Protein AF-A0A2V8MID7-F1 (afdb_monomer_lite)

Radius of gyration: 20.78 Å; chains: 1; bounding box: 42×40×58 Å

Foldseek 3Di:
DAQFDWDADPVRDIDTDGDPDDDDPQAAQCQAPVVVVQAPDDDPPDDDPDDNRNNCPVVVCCCPVVVDDDDDDDPGPDAAFDKDWDQDPVRDIDIFTPQPCLQVDPQKFKDFPVRDGQDNSNDGRRVVVVSVVVVVVVVTDDMDIDGDPVSCQVRNHTVRHHDPDD

Secondary structure (DSSP, 8-state):
---EEEEE-TTS-EEEEE-S--------STTSTTGGGTS----TT----S-TT-SSHHHHHHHHHS-PPPP---S-------EEEEE-TTSPEEEEETTSSSTTSTTEEEEETTS-B-S-TTS-HHHHHHHHHHHHHTT---EEEEE-HHHHHHH-BTTBPPPPP-

Structure (mmCIF, N/CA/C/O backbone):
data_AF-A0A2V8MID7-F1
#
_entry.id   AF-A0A2V8MID7-F1
#
loop_
_atom_site.group_PDB
_atom_site.id
_atom_site.type_symbol
_atom_site.label_atom_id
_atom_site.label_alt_id
_atom_site.label_comp_id
_atom_site.label_asym_id
_atom_site.label_entity_id
_atom_site.label_seq_id
_atom_site.pdbx_PDB_ins_code
_atom_site.Cartn_x
_atom_site.Cartn_y
_atom_site.Cartn_z
_atom_site.occupancy
_atom_site.B_iso_or_equiv
_atom_site.auth_seq_id
_atom_site.auth_comp_id
_atom_site.auth_asym_id
_atom_site.auth_atom_id
_atom_site.pdbx_PDB_model_num
ATOM 1 N N . ARG A 1 1 ? -14.202 -10.092 31.821 1.00 83.25 1 ARG A N 1
ATOM 2 C CA . ARG A 1 1 ? -15.480 -9.549 31.291 1.00 83.25 1 ARG A CA 1
ATOM 3 C C . ARG A 1 1 ? -15.244 -8.099 30.892 1.00 83.25 1 ARG A C 1
ATOM 5 O O . ARG A 1 1 ? -14.726 -7.361 31.717 1.00 83.25 1 ARG A O 1
ATOM 12 N N . VAL A 1 2 ? -15.566 -7.709 29.657 1.00 88.25 2 VAL A N 1
ATOM 13 C CA . VAL A 1 2 ? -15.476 -6.305 29.217 1.00 88.25 2 VAL A CA 1
ATOM 14 C C . VAL A 1 2 ? -16.657 -5.527 29.804 1.00 88.25 2 VAL A C 1
ATOM 16 O O . VAL A 1 2 ? -17.783 -6.021 29.781 1.00 88.25 2 VAL A O 1
ATOM 19 N N . ALA A 1 3 ? -16.389 -4.347 30.365 1.00 92.81 3 ALA A N 1
ATOM 20 C CA . ALA A 1 3 ? -17.409 -3.461 30.940 1.00 92.81 3 ALA A CA 1
ATOM 21 C C . ALA A 1 3 ? -17.552 -2.129 30.181 1.00 92.81 3 ALA A C 1
ATOM 23 O O . ALA A 1 3 ? -18.471 -1.353 30.452 1.00 92.81 3 ALA A O 1
ATOM 24 N N . GLY A 1 4 ? -16.652 -1.854 29.236 1.00 94.56 4 GLY A N 1
ATOM 25 C CA . GLY A 1 4 ? -16.600 -0.598 28.507 1.00 94.56 4 GLY A CA 1
ATOM 26 C C . GLY A 1 4 ? -15.189 -0.232 28.060 1.00 94.56 4 GLY A C 1
ATOM 27 O O . GLY A 1 4 ? -14.264 -1.033 28.195 1.00 94.56 4 GLY A O 1
ATOM 28 N N . ILE A 1 5 ? -15.051 0.986 27.542 1.00 94.12 5 ILE A N 1
ATOM 29 C CA . ILE A 1 5 ? -13.784 1.618 27.164 1.00 94.12 5 ILE A CA 1
ATOM 30 C C . ILE A 1 5 ? -13.715 3.024 27.757 1.00 94.12 5 ILE A C 1
ATOM 32 O O . ILE A 1 5 ? -14.740 3.686 27.933 1.00 94.12 5 ILE A O 1
ATOM 36 N N . VAL A 1 6 ? -12.501 3.478 28.054 1.00 94.44 6 VAL A N 1
ATOM 37 C CA . VAL A 1 6 ? -12.218 4.885 28.336 1.00 94.44 6 VAL A CA 1
ATOM 38 C C . VAL A 1 6 ? -11.597 5.481 27.080 1.00 94.44 6 VAL A C 1
ATOM 40 O O . VAL A 1 6 ? -10.538 5.031 26.649 1.00 94.44 6 VAL A O 1
ATOM 43 N N . ALA A 1 7 ? -12.263 6.466 26.483 1.00 93.50 7 ALA A N 1
ATOM 44 C CA . ALA A 1 7 ? -11.741 7.210 25.343 1.00 93.50 7 ALA A CA 1
ATOM 45 C C . ALA A 1 7 ? -11.203 8.560 25.824 1.00 93.50 7 ALA A C 1
ATOM 47 O O . ALA A 1 7 ? -11.846 9.236 26.628 1.00 93.50 7 ALA A O 1
ATOM 48 N N . ARG A 1 8 ? -10.023 8.948 25.336 1.00 94.75 8 ARG A N 1
ATOM 49 C CA . ARG A 1 8 ? -9.396 10.240 25.630 1.00 94.75 8 ARG A CA 1
ATOM 50 C C . ARG A 1 8 ? -9.455 11.123 24.389 1.00 94.75 8 ARG A C 1
ATOM 52 O O . ARG A 1 8 ? -9.062 10.692 23.309 1.00 94.75 8 ARG A O 1
ATOM 59 N N . TYR A 1 9 ? -9.931 12.348 24.555 1.00 93.19 9 TYR A N 1
ATOM 60 C CA . TYR A 1 9 ? -9.911 13.370 23.516 1.00 93.19 9 TYR A CA 1
ATOM 61 C C . TYR A 1 9 ? -8.541 14.049 23.442 1.00 93.19 9 TYR A C 1
ATOM 63 O O . TYR A 1 9 ? -7.782 14.069 24.411 1.00 93.19 9 TYR A O 1
ATOM 71 N N . MET A 1 10 ? -8.253 14.683 22.305 1.00 90.12 10 MET A N 1
ATOM 72 C CA . MET A 1 10 ? -7.001 15.426 22.094 1.00 90.12 10 MET A CA 1
ATOM 73 C C . MET A 1 10 ? -6.808 16.576 23.095 1.00 90.12 10 MET A C 1
ATOM 75 O O . MET A 1 10 ? -5.681 16.926 23.415 1.00 90.12 10 MET A O 1
ATOM 79 N N . ASN A 1 11 ? -7.897 17.130 23.637 1.00 94.62 11 ASN A N 1
ATOM 80 C CA . ASN A 1 11 ? -7.858 18.166 24.674 1.00 94.62 11 ASN A CA 1
ATOM 81 C C . ASN A 1 11 ? -7.580 17.619 26.094 1.00 94.62 11 ASN A C 1
ATOM 83 O O . ASN A 1 11 ? -7.705 18.356 27.066 1.00 94.62 11 ASN A O 1
ATOM 87 N N . GLY A 1 12 ? -7.269 16.325 26.234 1.00 95.38 12 GLY A N 1
ATOM 88 C CA . GLY A 1 12 ? -6.961 15.674 27.510 1.00 95.38 12 GLY A CA 1
ATOM 89 C C . GLY A 1 12 ? -8.178 15.205 28.313 1.00 95.38 12 GLY A C 1
ATOM 90 O O . GLY A 1 12 ? -8.017 14.396 29.227 1.00 95.38 12 GLY A O 1
ATOM 91 N N . SER A 1 13 ? -9.392 15.636 27.960 1.00 97.00 13 SER A N 1
ATOM 92 C CA . SER A 1 13 ? -10.615 15.131 28.594 1.00 97.00 13 SER A CA 1
ATOM 93 C C . SER A 1 13 ? -10.858 13.657 28.250 1.00 97.00 13 SER A C 1
ATOM 95 O O . SER A 1 13 ? -10.347 13.135 27.255 1.00 97.00 13 SER A O 1
ATOM 97 N N . SER A 1 14 ? -11.636 12.959 29.080 1.00 97.50 14 SER A N 1
ATOM 98 C CA . SER A 1 14 ? -11.956 11.548 28.859 1.00 97.50 14 SER A CA 1
ATOM 99 C C . SER A 1 14 ? -13.431 11.256 29.076 1.00 97.50 14 SER A C 1
ATOM 101 O O . SER A 1 14 ? -14.087 11.909 29.885 1.00 97.50 14 SER A O 1
ATOM 103 N N . ILE A 1 15 ? -13.933 10.257 28.354 1.00 97.31 15 ILE A N 1
ATOM 104 C CA . ILE A 1 15 ? -15.277 9.712 28.530 1.00 97.31 15 ILE A CA 1
ATOM 105 C C . ILE A 1 15 ? -15.201 8.213 28.780 1.00 97.31 15 ILE A C 1
ATOM 107 O O . ILE A 1 15 ? -14.367 7.506 28.210 1.00 97.31 15 ILE A O 1
ATOM 111 N N . GLN A 1 16 ? -16.109 7.724 29.617 1.00 97.25 16 GLN A N 1
ATOM 112 C CA . GLN A 1 16 ? -16.294 6.300 29.842 1.00 97.25 16 GLN A CA 1
ATOM 113 C C . GLN A 1 16 ? -17.541 5.828 29.102 1.00 97.25 16 GLN A C 1
ATOM 115 O O . GLN A 1 16 ? -18.654 6.270 29.383 1.00 97.25 16 GLN A O 1
ATOM 120 N N . ILE A 1 17 ? -17.357 4.886 28.184 1.00 96.94 17 ILE A N 1
ATOM 121 C CA . ILE A 1 17 ? -18.443 4.279 27.420 1.00 96.94 17 ILE A CA 1
ATOM 122 C C . ILE A 1 17 ? -18.658 2.874 27.970 1.00 96.94 17 ILE A C 1
ATOM 124 O O . ILE A 1 17 ? -17.768 2.029 27.875 1.00 96.94 17 ILE A O 1
ATOM 128 N N . ARG A 1 18 ? -19.829 2.608 28.560 1.00 97.69 18 ARG A N 1
ATOM 129 C CA . ARG A 1 18 ? -20.189 1.271 29.056 1.00 97.69 18 ARG A CA 1
ATOM 130 C C . ARG A 1 18 ? -20.655 0.394 27.899 1.00 97.69 18 ARG A C 1
ATOM 132 O O . ARG A 1 18 ? -21.549 0.778 27.154 1.00 97.69 18 ARG A O 1
ATOM 139 N N . ALA A 1 19 ? -20.086 -0.799 27.778 1.00 96.50 19 ALA A N 1
ATOM 140 C CA . ALA A 1 19 ? -20.450 -1.762 26.744 1.00 96.50 19 ALA A CA 1
ATOM 141 C C . ALA A 1 19 ? -20.197 -3.192 27.228 1.00 96.50 19 ALA A C 1
ATOM 143 O O . ALA A 1 19 ? -19.292 -3.442 28.024 1.00 96.50 19 ALA A O 1
ATOM 144 N N . ARG A 1 20 ? -20.996 -4.146 26.738 1.00 95.56 20 ARG A N 1
ATOM 145 C CA . ARG A 1 20 ? -20.817 -5.580 27.042 1.00 95.56 20 ARG A CA 1
ATOM 146 C C . ARG A 1 20 ? -19.841 -6.273 26.086 1.00 95.56 20 ARG A C 1
ATOM 148 O O . ARG A 1 20 ? -19.304 -7.320 26.432 1.00 95.56 20 ARG A O 1
ATOM 155 N N . ALA A 1 21 ? -19.613 -5.683 24.915 1.00 94.75 21 ALA A N 1
ATOM 156 C CA . ALA A 1 21 ? -18.673 -6.136 23.899 1.00 94.75 21 ALA A CA 1
ATOM 157 C C . ALA A 1 21 ? -18.070 -4.921 23.184 1.00 94.75 21 ALA A C 1
ATOM 159 O O . ALA A 1 21 ? -18.713 -3.876 23.090 1.00 94.75 21 ALA A O 1
ATOM 160 N N . ILE A 1 22 ? -16.835 -5.065 22.705 1.00 93.56 22 ILE A N 1
ATOM 161 C CA . ILE A 1 22 ? -16.090 -4.033 21.979 1.00 93.56 22 ILE A CA 1
ATOM 162 C C . ILE A 1 22 ? -15.422 -4.702 20.783 1.00 93.56 22 ILE A C 1
ATOM 164 O O . ILE A 1 22 ? -14.813 -5.760 20.935 1.00 93.56 22 ILE A O 1
ATOM 168 N N . VAL A 1 23 ? -15.508 -4.062 19.618 1.00 94.00 23 VAL A N 1
ATOM 169 C CA . VAL A 1 23 ? -14.780 -4.456 18.408 1.00 94.00 23 VAL A CA 1
ATOM 170 C C . VAL A 1 23 ? -13.684 -3.428 18.153 1.00 94.00 23 VAL A C 1
ATOM 172 O O . VAL A 1 23 ? -13.960 -2.232 18.075 1.00 94.00 23 VAL A O 1
ATOM 175 N N . LEU A 1 24 ? -12.438 -3.888 18.035 1.00 92.19 24 LEU A N 1
ATOM 176 C CA . LEU A 1 24 ? -11.292 -3.038 17.712 1.00 92.19 24 LEU A CA 1
ATOM 177 C C . LEU A 1 24 ? -11.074 -3.029 16.194 1.00 92.19 24 LEU A C 1
ATOM 179 O O . LEU A 1 24 ? -10.544 -3.985 15.638 1.00 92.19 24 LEU A O 1
ATOM 183 N N . GLY A 1 25 ? -11.503 -1.952 15.533 1.00 91.69 25 GLY A N 1
ATOM 184 C CA . GLY A 1 25 ? -11.362 -1.728 14.085 1.00 91.69 25 GLY A CA 1
ATOM 185 C C . GLY A 1 25 ? -10.474 -0.528 13.744 1.00 91.69 25 GLY A C 1
ATOM 186 O O . GLY A 1 25 ? -10.754 0.208 12.808 1.00 91.69 25 GLY A O 1
ATOM 187 N N . SER A 1 26 ? -9.442 -0.277 14.543 1.00 90.88 26 SER A N 1
ATOM 188 C CA . SER A 1 26 ? -8.664 0.972 14.561 1.00 90.88 26 SER A CA 1
ATOM 189 C C . SER A 1 26 ? -7.464 0.999 13.601 1.00 90.88 26 SER A C 1
ATOM 191 O O . SER A 1 26 ? -6.510 1.737 13.828 1.00 90.88 26 SER A O 1
ATOM 193 N N . GLY A 1 27 ? -7.470 0.170 12.558 1.00 91.31 27 GLY A N 1
ATOM 194 C CA . GLY A 1 27 ? -6.355 0.073 11.615 1.00 91.31 27 GLY A CA 1
ATOM 195 C C . GLY A 1 27 ? -5.153 -0.730 12.131 1.00 91.31 27 GLY A C 1
ATOM 196 O O . GLY A 1 27 ? -5.259 -1.512 13.075 1.00 91.31 27 GLY A O 1
ATOM 197 N N . GLY A 1 28 ? -4.024 -0.579 11.432 1.00 91.62 28 GLY A N 1
ATOM 198 C CA . GLY A 1 28 ? -2.798 -1.356 11.643 1.00 91.62 28 GLY A CA 1
ATOM 199 C C . GLY A 1 28 ? -1.659 -0.559 12.284 1.00 91.62 28 GLY A C 1
ATOM 200 O O . GLY A 1 28 ? -1.891 0.454 12.935 1.00 91.62 28 GLY A O 1
ATOM 201 N N . LEU A 1 29 ? -0.426 -1.027 12.067 1.00 90.88 29 LEU A N 1
ATOM 202 C CA . LEU A 1 29 ? 0.811 -0.464 12.632 1.00 90.88 29 LEU A CA 1
ATOM 203 C C . LEU A 1 29 ? 1.710 0.242 11.606 1.00 90.88 29 LEU A C 1
ATOM 205 O O . LEU A 1 29 ? 2.835 0.608 11.922 1.00 90.88 29 LEU A O 1
ATOM 209 N N . SER A 1 30 ? 1.251 0.431 10.365 1.00 90.44 30 SER A N 1
ATOM 210 C CA . SER A 1 30 ? 2.098 0.885 9.251 1.00 90.44 30 SER A CA 1
ATOM 211 C C . SER A 1 30 ? 2.702 2.287 9.410 1.00 90.44 30 SER A C 1
ATOM 213 O O . SER A 1 30 ? 3.570 2.648 8.621 1.00 90.44 30 SER A O 1
ATOM 215 N N . ARG A 1 31 ? 2.238 3.089 10.375 1.00 90.19 31 ARG A N 1
ATOM 216 C CA . ARG A 1 31 ? 2.821 4.388 10.753 1.00 90.19 31 ARG A CA 1
ATOM 217 C C . ARG A 1 31 ? 3.412 4.402 12.166 1.00 90.19 31 ARG A C 1
ATOM 219 O O . ARG A 1 31 ? 3.787 5.464 12.652 1.00 90.19 31 ARG A O 1
ATOM 226 N N . HIS A 1 32 ? 3.518 3.248 12.820 1.00 90.31 32 HIS A N 1
ATOM 227 C CA . HIS A 1 32 ? 4.246 3.132 14.078 1.00 90.31 32 HIS A CA 1
ATOM 228 C C . HIS A 1 32 ? 5.731 3.465 13.856 1.00 90.31 32 HIS A C 1
ATOM 230 O O . HIS A 1 32 ? 6.308 3.095 12.831 1.00 90.31 32 HIS A O 1
ATOM 236 N N . SER A 1 33 ? 6.374 4.121 14.824 1.00 86.31 33 SER A N 1
ATOM 237 C CA . SER A 1 33 ? 7.789 4.523 14.730 1.00 86.31 33 SER A CA 1
ATOM 238 C C . SER A 1 33 ? 8.729 3.340 14.478 1.00 86.31 33 SER A C 1
ATOM 240 O O . SER A 1 33 ? 9.704 3.467 13.743 1.00 86.31 33 SER A O 1
ATOM 242 N N . ASN A 1 34 ? 8.383 2.166 15.012 1.00 85.81 34 ASN A N 1
ATOM 243 C CA . ASN A 1 34 ? 9.145 0.928 14.838 1.00 85.81 34 ASN A CA 1
ATOM 244 C C . ASN A 1 34 ? 8.566 -0.014 13.770 1.00 85.81 34 ASN A C 1
ATOM 246 O O . ASN A 1 34 ? 8.975 -1.167 13.717 1.00 85.81 34 ASN A O 1
ATOM 250 N N . ALA A 1 35 ? 7.655 0.440 12.898 1.00 86.56 35 ALA A N 1
ATOM 251 C CA . ALA A 1 35 ? 7.060 -0.407 11.849 1.00 86.56 35 ALA A CA 1
ATOM 252 C C . ALA A 1 35 ? 8.108 -1.066 10.928 1.00 86.56 35 ALA A C 1
ATOM 254 O O . ALA A 1 35 ? 7.842 -2.088 10.302 1.00 86.56 35 ALA A O 1
ATOM 255 N N . GLN A 1 36 ? 9.309 -0.481 10.863 1.00 85.12 36 GLN A N 1
ATOM 256 C CA . GLN A 1 36 ? 10.493 -1.027 10.198 1.00 85.12 36 GLN A CA 1
ATOM 257 C C . GLN A 1 36 ? 10.869 -2.437 10.663 1.00 85.12 36 GLN A C 1
ATOM 259 O O . GLN A 1 36 ? 11.362 -3.219 9.863 1.00 85.12 36 GLN A O 1
ATOM 264 N N . GLN A 1 37 ? 10.642 -2.758 11.939 1.00 85.50 37 GLN A N 1
ATOM 265 C CA . GLN A 1 37 ? 10.996 -4.057 12.517 1.00 85.50 37 GLN A CA 1
ATOM 266 C C . GLN A 1 37 ? 10.108 -5.185 11.979 1.00 85.50 37 GLN A C 1
ATOM 268 O O . GLN A 1 37 ? 10.555 -6.323 11.877 1.00 85.50 37 GLN A O 1
ATOM 273 N N . ASP A 1 38 ? 8.873 -4.854 11.595 1.00 84.31 38 ASP A N 1
ATOM 274 C CA . ASP A 1 38 ? 7.878 -5.824 11.141 1.00 84.31 38 ASP A CA 1
ATOM 275 C C . ASP A 1 38 ? 7.759 -5.895 9.611 1.00 84.31 38 ASP A C 1
ATOM 277 O O . ASP A 1 38 ? 7.075 -6.784 9.090 1.00 84.31 38 ASP A O 1
ATOM 281 N N . ARG A 1 39 ? 8.387 -4.965 8.874 1.00 85.31 39 ARG A N 1
ATOM 282 C CA . ARG A 1 39 ? 8.355 -4.908 7.402 1.00 85.31 39 ARG A CA 1
ATOM 283 C C . ARG A 1 39 ? 9.697 -5.321 6.787 1.00 85.31 39 ARG A C 1
ATOM 285 O O . ARG A 1 39 ? 10.739 -5.040 7.369 1.00 85.31 39 ARG A O 1
ATOM 292 N N . PRO A 1 40 ? 9.698 -5.930 5.585 1.00 80.69 40 PRO A N 1
ATOM 293 C CA . PRO A 1 40 ? 10.906 -6.111 4.790 1.00 80.69 40 PRO A CA 1
ATOM 294 C C . PRO A 1 40 ? 11.696 -4.811 4.633 1.00 80.69 40 PRO A C 1
ATOM 296 O O . PRO A 1 40 ? 11.122 -3.717 4.638 1.00 80.69 40 PRO A O 1
ATOM 299 N N . ALA A 1 41 ? 13.007 -4.945 4.426 1.00 81.88 41 ALA A N 1
ATOM 300 C CA . ALA A 1 41 ? 13.865 -3.814 4.115 1.00 81.88 41 ALA A CA 1
ATOM 301 C C . ALA A 1 41 ? 13.325 -3.069 2.886 1.00 81.88 41 ALA A C 1
ATOM 303 O O . ALA A 1 41 ? 13.115 -3.656 1.824 1.00 81.88 41 ALA A O 1
ATOM 304 N N . THR A 1 42 ? 13.111 -1.765 3.031 1.00 80.62 42 THR A N 1
ATOM 305 C CA . THR A 1 42 ? 12.795 -0.886 1.905 1.00 80.62 42 THR A CA 1
ATOM 306 C C . THR A 1 42 ? 13.750 0.284 1.885 1.00 80.62 42 THR A C 1
ATOM 308 O O . THR A 1 42 ? 14.457 0.557 2.855 1.00 80.62 42 THR A O 1
ATOM 311 N N . ARG A 1 43 ? 13.681 1.048 0.801 1.00 79.69 43 ARG A N 1
ATOM 312 C CA . ARG A 1 43 ? 14.348 2.338 0.717 1.00 79.69 43 ARG A CA 1
ATOM 313 C C . ARG A 1 43 ? 13.876 3.310 1.821 1.00 79.69 43 ARG A C 1
ATOM 315 O O . ARG A 1 43 ? 12.736 3.176 2.295 1.00 79.69 43 ARG A O 1
ATOM 322 N N . PRO A 1 44 ? 14.727 4.277 2.225 1.00 77.25 44 PRO A N 1
ATOM 323 C CA . PRO A 1 44 ? 14.394 5.283 3.239 1.00 77.25 44 PRO A CA 1
ATOM 324 C C . PRO A 1 44 ? 13.242 6.216 2.848 1.00 77.25 44 PRO A C 1
ATOM 326 O O . PRO A 1 44 ? 12.559 6.739 3.720 1.00 77.25 44 PRO A O 1
ATOM 329 N N . ASP A 1 45 ? 13.014 6.398 1.548 1.00 77.75 45 ASP A N 1
ATOM 330 C CA . ASP A 1 45 ? 11.948 7.214 0.955 1.00 77.75 45 ASP A CA 1
ATOM 331 C C . ASP A 1 45 ? 10.588 6.487 0.893 1.00 77.75 45 ASP A C 1
ATOM 333 O O . ASP A 1 45 ? 9.658 6.955 0.245 1.00 77.75 45 ASP A O 1
ATOM 337 N N . HIS A 1 46 ? 10.429 5.349 1.581 1.00 85.69 46 HIS A N 1
ATOM 338 C CA . HIS A 1 46 ? 9.147 4.650 1.659 1.00 85.69 46 HIS A CA 1
ATOM 339 C C . HIS A 1 46 ? 8.040 5.529 2.260 1.00 85.69 46 HIS A C 1
ATOM 341 O O . HIS A 1 46 ? 8.144 6.008 3.390 1.00 85.69 46 HIS A O 1
ATOM 347 N N . ILE A 1 47 ? 6.918 5.623 1.543 1.00 85.25 47 ILE A N 1
ATOM 348 C CA . ILE A 1 47 ? 5.711 6.311 2.002 1.00 85.25 47 ILE A CA 1
ATOM 349 C C . ILE A 1 47 ? 4.620 5.302 2.365 1.00 85.25 47 ILE A C 1
ATOM 351 O O . ILE A 1 47 ? 4.305 4.383 1.608 1.00 85.25 47 ILE A O 1
ATOM 355 N N . SER A 1 48 ? 3.988 5.525 3.518 1.00 87.25 48 SER A N 1
ATOM 356 C CA . SER A 1 48 ? 2.792 4.800 3.942 1.00 87.25 48 SER A CA 1
ATOM 357 C C . SER A 1 48 ? 1.529 5.561 3.547 1.00 87.25 48 SER A C 1
ATOM 359 O O . SER A 1 48 ? 1.365 6.734 3.876 1.00 87.25 48 SER A O 1
ATOM 361 N N . MET A 1 49 ? 0.590 4.877 2.900 1.00 86.50 49 MET A N 1
ATOM 362 C CA . MET A 1 49 ? -0.759 5.400 2.650 1.00 86.50 49 MET A CA 1
ATOM 363 C C . MET A 1 49 ? -1.746 5.140 3.783 1.00 86.50 49 MET A C 1
ATOM 365 O O . MET A 1 49 ? -2.905 5.545 3.699 1.00 86.50 49 MET A O 1
ATOM 369 N N . ALA A 1 50 ? -1.324 4.424 4.825 1.00 89.25 50 ALA A N 1
ATOM 370 C CA . ALA A 1 50 ? -2.202 4.170 5.949 1.00 89.25 50 ALA A CA 1
ATOM 371 C C . ALA A 1 50 ? -2.652 5.502 6.562 1.00 89.25 50 ALA A C 1
ATOM 373 O O . ALA A 1 50 ? -1.925 6.502 6.506 1.00 89.25 50 ALA A O 1
ATOM 374 N N . ALA A 1 51 ? -3.849 5.514 7.150 1.00 87.62 51 ALA A N 1
ATOM 375 C CA . ALA A 1 51 ? -4.349 6.692 7.840 1.00 87.62 51 ALA A CA 1
ATOM 376 C C . ALA A 1 51 ? -3.323 7.165 8.891 1.00 87.62 51 ALA A C 1
ATOM 378 O O . ALA A 1 51 ? -2.632 6.321 9.466 1.00 87.62 51 ALA A O 1
ATOM 379 N N . PRO A 1 52 ? -3.212 8.476 9.178 1.00 85.88 52 PRO A N 1
ATOM 380 C CA . PRO A 1 52 ? -2.219 9.001 10.121 1.00 85.88 52 PRO A CA 1
ATOM 381 C C . PRO A 1 52 ? -2.202 8.297 11.487 1.00 85.88 52 PRO A C 1
ATOM 383 O O . PRO A 1 52 ? -1.146 8.174 12.092 1.00 85.88 52 PRO A O 1
ATOM 386 N N . HIS A 1 53 ? -3.354 7.786 11.927 1.00 88.31 53 HIS A N 1
ATOM 387 C CA . HIS A 1 53 ? -3.561 7.083 13.195 1.00 88.31 53 HIS A CA 1
ATOM 388 C C . HIS A 1 53 ? -3.371 5.554 13.116 1.00 88.31 53 HIS A C 1
ATOM 390 O O . HIS A 1 53 ? -3.692 4.849 14.066 1.00 88.31 53 HIS A O 1
ATOM 396 N N . ALA A 1 54 ? -2.870 5.010 12.002 1.00 92.88 54 ALA A N 1
ATOM 397 C CA . ALA A 1 54 ? -2.496 3.597 11.881 1.00 92.88 54 ALA A CA 1
ATOM 398 C C . ALA A 1 54 ? -1.135 3.326 12.554 1.00 92.88 54 ALA A C 1
ATOM 400 O O . ALA A 1 54 ? -0.173 2.886 11.918 1.00 92.88 54 ALA A O 1
ATOM 401 N N . ASP A 1 55 ? -1.055 3.652 13.841 1.00 92.31 55 ASP A N 1
ATOM 402 C CA . ASP A 1 55 ? 0.147 3.626 14.673 1.00 92.31 55 ASP A CA 1
ATOM 403 C C . ASP A 1 55 ? 0.255 2.364 15.542 1.00 92.31 55 ASP A C 1
ATOM 405 O O . ASP A 1 55 ? 1.171 2.241 16.342 1.00 92.31 55 ASP A O 1
ATOM 409 N N . GLY A 1 56 ? -0.668 1.409 15.412 1.00 92.19 56 GLY A N 1
ATOM 410 C CA . GLY A 1 56 ? -0.652 0.170 16.190 1.00 92.19 56 GLY A CA 1
ATOM 411 C C . GLY A 1 56 ? -1.011 0.333 17.672 1.00 92.19 56 GLY A C 1
ATOM 412 O O . GLY A 1 56 ? -0.939 -0.648 18.415 1.00 92.19 56 GLY A O 1
ATOM 413 N N . SER A 1 57 ? -1.450 1.514 18.119 1.00 91.81 57 SER A N 1
ATOM 414 C CA . SER A 1 57 ? -1.807 1.793 19.520 1.00 91.81 57 SER A CA 1
ATOM 415 C C . SER A 1 57 ? -2.797 0.781 20.105 1.00 91.81 57 SER A C 1
ATOM 417 O O . SER A 1 57 ? -2.581 0.257 21.198 1.00 91.81 57 SER A O 1
ATOM 419 N N . MET A 1 58 ? -3.847 0.422 19.363 1.00 92.38 58 MET A N 1
ATOM 420 C CA . MET A 1 58 ? -4.835 -0.557 19.834 1.00 92.38 58 MET A CA 1
ATOM 421 C C . MET A 1 58 ? -4.353 -2.008 19.764 1.00 92.38 58 MET A C 1
ATOM 423 O O . MET A 1 58 ? -4.809 -2.823 20.565 1.00 92.38 58 MET A O 1
ATOM 427 N N . ILE A 1 59 ? -3.417 -2.335 18.863 1.00 92.25 59 ILE A N 1
ATOM 428 C CA . ILE A 1 59 ? -2.744 -3.645 18.859 1.00 92.25 59 ILE A CA 1
ATOM 429 C C . ILE A 1 59 ? -1.921 -3.772 20.147 1.00 92.25 59 ILE A C 1
ATOM 431 O O . ILE A 1 59 ? -2.042 -4.767 20.861 1.00 92.25 59 ILE A O 1
ATOM 435 N N . SER A 1 60 ? -1.160 -2.729 20.493 1.00 91.69 60 SER A N 1
ATOM 436 C CA . SER A 1 60 ? -0.380 -2.659 21.733 1.00 91.69 60 SER A CA 1
ATOM 437 C C . SER A 1 60 ? -1.268 -2.706 22.982 1.00 91.69 60 SER A C 1
ATOM 439 O O . SER A 1 60 ? -0.999 -3.473 23.909 1.00 91.69 60 SER A O 1
ATOM 441 N N . LEU A 1 61 ? -2.381 -1.964 23.002 1.00 92.12 61 LEU A N 1
ATOM 442 C CA . LEU A 1 61 ? -3.351 -2.010 24.098 1.00 92.12 61 LEU A CA 1
ATOM 443 C C . LEU A 1 61 ? -3.926 -3.419 24.271 1.00 92.12 61 LEU A C 1
ATOM 445 O O . LEU A 1 61 ? -3.977 -3.927 25.390 1.00 92.12 61 LEU A O 1
ATOM 449 N N . ALA A 1 62 ? -4.330 -4.075 23.182 1.00 92.88 62 ALA A N 1
ATOM 450 C CA . ALA A 1 62 ? -4.855 -5.434 23.244 1.00 92.88 62 ALA A CA 1
ATOM 451 C C . ALA A 1 62 ? -3.800 -6.426 23.765 1.00 92.88 62 ALA A C 1
ATOM 453 O O . ALA A 1 62 ? -4.101 -7.242 24.638 1.00 92.88 62 ALA A O 1
ATOM 454 N N . ALA A 1 63 ? -2.559 -6.330 23.287 1.00 92.06 63 ALA A N 1
ATOM 455 C CA . ALA A 1 63 ? -1.467 -7.193 23.728 1.00 92.06 63 ALA A CA 1
ATOM 456 C C . ALA A 1 63 ? -1.129 -6.994 25.216 1.00 92.06 63 ALA A C 1
ATOM 458 O O . ALA A 1 63 ? -1.003 -7.964 25.961 1.00 92.06 63 ALA A O 1
ATOM 459 N N . THR A 1 64 ? -1.026 -5.743 25.668 1.00 91.94 64 THR A N 1
ATOM 460 C CA . THR A 1 64 ? -0.549 -5.410 27.021 1.00 91.94 64 THR A CA 1
ATOM 461 C C . THR A 1 64 ? -1.647 -5.473 28.081 1.00 91.94 64 THR A C 1
ATOM 463 O O . THR A 1 64 ? -1.424 -6.019 29.158 1.00 91.94 64 THR A O 1
ATOM 466 N N . GLN A 1 65 ? -2.843 -4.955 27.789 1.00 90.31 65 GLN A N 1
ATOM 467 C CA . GLN A 1 65 ? -3.936 -4.842 28.764 1.00 90.31 65 GLN A CA 1
ATOM 468 C C . GLN A 1 65 ? -4.865 -6.053 28.743 1.00 90.31 65 GLN A C 1
ATOM 470 O O . GLN A 1 65 ? -5.409 -6.442 29.775 1.00 90.31 65 GLN A O 1
ATOM 475 N N . LEU A 1 66 ? -5.060 -6.656 27.567 1.00 90.75 66 LEU A N 1
ATOM 476 C CA . LEU A 1 66 ? -5.981 -7.782 27.390 1.00 90.75 66 LEU A CA 1
ATOM 477 C C . LEU A 1 66 ? -5.254 -9.121 27.238 1.00 90.75 66 LEU A C 1
ATOM 479 O O . LEU A 1 66 ? -5.916 -10.153 27.138 1.00 90.75 66 LEU A O 1
ATOM 483 N N . LYS A 1 67 ? -3.910 -9.118 27.231 1.00 91.00 67 LYS A N 1
ATOM 484 C CA . LYS A 1 67 ? -3.069 -10.298 26.968 1.00 91.00 67 LYS A CA 1
ATOM 485 C C . LYS A 1 67 ? -3.446 -10.995 25.655 1.00 91.00 67 LYS A C 1
ATOM 487 O O . LYS A 1 67 ? -3.332 -12.216 25.534 1.00 91.00 67 LYS A O 1
ATOM 492 N N . ALA A 1 68 ? -3.936 -10.223 24.682 1.00 92.75 68 ALA A N 1
ATOM 493 C CA . ALA A 1 68 ? -4.270 -10.745 23.370 1.00 92.75 68 ALA A CA 1
ATOM 494 C C . ALA A 1 68 ? -2.994 -11.243 22.686 1.00 92.75 68 ALA A C 1
ATOM 496 O O . ALA A 1 68 ? -1.951 -10.589 22.735 1.00 92.75 68 ALA A O 1
ATOM 497 N N . ARG A 1 69 ? -3.076 -12.399 22.023 1.00 90.56 69 ARG A N 1
ATOM 498 C CA . ARG A 1 69 ? -1.980 -12.859 21.172 1.00 90.56 69 ARG A CA 1
ATOM 499 C C . ARG A 1 69 ? -1.980 -12.034 19.894 1.00 90.56 69 ARG A C 1
ATOM 501 O O . ARG A 1 69 ? -2.974 -12.017 19.172 1.00 90.56 69 ARG A O 1
ATOM 508 N N . VAL A 1 70 ? -0.859 -11.382 19.617 1.00 84.38 70 VAL A N 1
ATOM 509 C CA . VAL A 1 70 ? -0.605 -10.774 18.313 1.00 84.38 70 VAL A CA 1
ATOM 510 C C . VAL A 1 70 ? -0.078 -11.875 17.401 1.00 84.38 70 VAL A C 1
ATOM 512 O O . VAL A 1 70 ? 0.829 -12.617 17.781 1.00 84.38 70 VAL A O 1
ATOM 515 N N . GLY A 1 71 ? -0.692 -12.029 16.229 1.00 79.06 71 GLY A N 1
ATOM 516 C CA . GLY A 1 71 ? -0.194 -12.956 15.218 1.00 79.06 71 GLY A CA 1
ATOM 517 C C . GLY A 1 71 ? 1.216 -12.554 14.786 1.00 79.06 71 GLY A C 1
ATOM 518 O O . GLY A 1 71 ? 1.474 -11.378 14.555 1.00 79.06 71 GLY A O 1
ATOM 519 N N . GLY A 1 72 ? 2.112 -13.531 14.690 1.00 73.00 72 GLY A N 1
ATOM 520 C CA . GLY A 1 72 ? 3.473 -13.362 14.186 1.00 73.00 72 GLY A CA 1
ATOM 521 C C . GLY A 1 72 ? 3.778 -14.390 13.100 1.00 73.00 72 GLY A C 1
ATOM 522 O O . GLY A 1 72 ? 2.942 -15.242 12.798 1.00 73.00 72 GLY A O 1
ATOM 523 N N . CYS A 1 73 ? 4.977 -14.312 12.518 1.00 69.62 73 CYS A N 1
ATOM 524 C CA . CYS A 1 73 ? 5.447 -15.245 11.484 1.00 69.62 73 CYS A CA 1
ATOM 525 C C . CYS A 1 73 ? 4.543 -15.315 10.239 1.00 69.62 73 CYS A C 1
ATOM 527 O O . CYS A 1 73 ? 4.482 -16.350 9.572 1.00 69.62 73 CYS A O 1
ATOM 529 N N . LEU A 1 74 ? 3.834 -14.231 9.905 1.00 79.31 74 LEU A N 1
ATOM 530 C CA . LEU A 1 74 ? 3.158 -14.158 8.614 1.00 79.31 74 LEU A CA 1
ATOM 531 C C . LEU A 1 74 ? 4.220 -14.089 7.518 1.00 79.31 74 LEU A C 1
ATOM 533 O O . LEU A 1 74 ? 5.256 -13.447 7.685 1.00 79.31 74 LEU A O 1
ATOM 537 N N . ARG A 1 75 ? 3.938 -14.716 6.370 1.00 78.50 75 ARG A N 1
ATOM 538 C CA . ARG A 1 75 ? 4.814 -14.595 5.197 1.00 78.50 75 ARG A CA 1
ATOM 539 C C . ARG A 1 75 ? 4.987 -13.131 4.785 1.00 78.50 75 ARG A C 1
ATOM 541 O O . ARG A 1 75 ? 6.051 -12.750 4.326 1.00 78.50 75 ARG A O 1
ATOM 548 N N . GLU A 1 76 ? 3.931 -12.336 4.951 1.00 84.12 76 GLU A N 1
ATOM 549 C CA . GLU A 1 76 ? 3.888 -10.915 4.622 1.00 84.12 76 GLU A CA 1
ATOM 550 C C . GLU A 1 76 ? 3.091 -10.176 5.704 1.00 84.12 76 GLU A C 1
ATOM 552 O O . GLU A 1 76 ? 1.925 -10.496 5.937 1.00 84.12 76 GLU A O 1
ATOM 557 N N . ASN A 1 77 ? 3.695 -9.174 6.344 1.00 86.38 77 ASN A N 1
ATOM 558 C CA . ASN A 1 77 ? 3.044 -8.366 7.387 1.00 86.38 77 ASN A CA 1
ATOM 559 C C . ASN A 1 77 ? 2.428 -7.059 6.847 1.00 86.38 77 ASN A C 1
ATOM 561 O O . ASN A 1 77 ? 1.778 -6.323 7.587 1.00 86.38 77 ASN A O 1
ATOM 565 N N . PHE A 1 78 ? 2.657 -6.736 5.568 1.00 89.50 78 PHE A N 1
ATOM 566 C CA . PHE A 1 78 ? 2.323 -5.440 4.973 1.00 89.50 78 PHE A CA 1
ATOM 567 C C . PHE A 1 78 ? 1.676 -5.591 3.596 1.00 89.50 78 PHE A C 1
ATOM 569 O O . PHE A 1 78 ? 2.013 -6.479 2.811 1.00 89.50 78 PHE A O 1
ATOM 576 N N . TYR A 1 79 ? 0.774 -4.663 3.279 1.00 90.19 79 TYR A N 1
ATOM 577 C CA . TYR A 1 79 ? 0.208 -4.504 1.943 1.00 90.19 79 TYR A CA 1
ATOM 578 C C . TYR A 1 79 ? 0.947 -3.389 1.199 1.00 90.19 79 TYR A C 1
ATOM 580 O O . TYR A 1 79 ? 1.106 -2.291 1.728 1.00 90.19 79 TYR A O 1
ATOM 588 N N . TRP A 1 80 ? 1.381 -3.667 -0.032 1.00 91.25 80 TRP A N 1
ATOM 589 C CA . TRP A 1 80 ? 2.279 -2.794 -0.790 1.00 91.25 80 TRP A CA 1
ATOM 590 C C . TRP A 1 80 ? 1.634 -2.295 -2.066 1.00 91.25 80 TRP A C 1
ATOM 592 O O . TRP A 1 80 ? 1.230 -3.113 -2.875 1.00 91.25 80 TRP A O 1
ATOM 602 N N . ALA A 1 81 ? 1.618 -0.994 -2.315 1.00 93.12 81 ALA A N 1
ATOM 603 C CA . ALA A 1 81 ? 1.220 -0.458 -3.612 1.00 93.12 81 ALA A CA 1
ATOM 604 C C . ALA A 1 81 ? 2.407 0.246 -4.280 1.00 93.12 81 ALA A C 1
ATOM 606 O O . ALA A 1 81 ? 3.187 0.885 -3.571 1.00 93.12 81 ALA A O 1
ATOM 607 N N . PRO A 1 82 ? 2.552 0.163 -5.616 1.00 93.19 82 PRO A N 1
ATOM 608 C CA . PRO A 1 82 ? 3.417 1.087 -6.329 1.00 93.19 82 PRO A CA 1
ATOM 609 C C . PRO A 1 82 ? 2.824 2.488 -6.183 1.00 93.19 82 PRO A C 1
ATOM 611 O O . PRO A 1 82 ? 1.606 2.659 -6.296 1.00 93.19 82 PRO A O 1
ATOM 614 N N . MET A 1 83 ? 3.678 3.478 -5.951 1.00 91.25 83 MET A N 1
ATOM 615 C CA . MET A 1 83 ? 3.269 4.860 -5.728 1.00 91.25 83 MET A CA 1
ATOM 616 C C . MET A 1 83 ? 3.940 5.760 -6.759 1.00 91.25 83 MET A C 1
ATOM 618 O O . MET A 1 83 ? 5.149 5.667 -6.959 1.00 91.25 83 MET A O 1
ATOM 622 N N . SER A 1 84 ? 3.158 6.638 -7.379 1.00 91.25 84 SER A N 1
ATOM 623 C CA . SER A 1 84 ? 3.684 7.816 -8.071 1.00 91.25 84 SER A CA 1
ATOM 624 C C . SER A 1 84 ? 3.544 9.033 -7.168 1.00 91.25 84 SER A C 1
ATOM 626 O O . SER A 1 84 ? 2.562 9.156 -6.433 1.00 91.25 84 SER A O 1
ATOM 628 N N . GLU A 1 85 ? 4.495 9.954 -7.256 1.00 88.81 85 GLU A N 1
ATOM 629 C CA . GLU A 1 85 ? 4.493 11.205 -6.504 1.00 88.81 85 GLU A CA 1
ATOM 630 C C . GLU A 1 85 ? 4.586 12.387 -7.464 1.00 88.81 85 GLU A C 1
ATOM 632 O O . GLU A 1 85 ? 5.350 12.368 -8.429 1.00 88.81 85 GLU A O 1
ATOM 637 N N . MET A 1 86 ? 3.816 13.436 -7.195 1.00 89.62 86 MET A N 1
ATOM 638 C CA . MET A 1 86 ? 3.878 14.694 -7.924 1.00 89.62 86 MET A CA 1
ATOM 639 C C . MET A 1 86 ? 3.956 15.841 -6.931 1.00 89.62 86 MET A C 1
ATOM 641 O O . MET A 1 86 ? 3.061 16.035 -6.109 1.00 89.62 86 MET A O 1
ATOM 645 N N . LYS A 1 87 ? 5.006 16.650 -7.060 1.00 89.69 87 LYS A N 1
ATOM 646 C CA . LYS A 1 87 ? 5.101 17.923 -6.357 1.00 89.69 87 LYS A CA 1
ATOM 647 C C . LYS A 1 87 ? 4.270 18.968 -7.100 1.00 89.69 87 LYS A C 1
ATOM 649 O O . LYS A 1 87 ? 4.568 19.314 -8.242 1.00 89.69 87 LYS A O 1
ATOM 654 N N . GLY A 1 88 ? 3.206 19.442 -6.464 1.00 85.31 88 GLY A N 1
ATOM 655 C CA . GLY A 1 88 ? 2.342 20.499 -6.971 1.00 85.31 88 GLY A CA 1
ATOM 656 C C . GLY A 1 88 ? 3.044 21.859 -7.016 1.00 85.31 88 GLY A C 1
ATOM 657 O O . GLY A 1 88 ? 4.098 22.066 -6.413 1.00 85.31 88 GLY A O 1
ATOM 658 N N . ARG A 1 89 ? 2.423 22.826 -7.705 1.00 86.31 89 ARG A N 1
ATOM 659 C CA . ARG A 1 89 ? 2.974 24.185 -7.889 1.00 86.31 89 ARG A CA 1
ATOM 660 C C . ARG A 1 89 ? 3.245 24.916 -6.570 1.00 86.31 89 ARG A C 1
ATOM 662 O O . ARG A 1 89 ? 4.209 25.663 -6.482 1.00 86.31 89 ARG A O 1
ATOM 669 N N . ASN A 1 90 ? 2.436 24.647 -5.548 1.00 88.69 90 ASN A N 1
ATOM 670 C CA . ASN A 1 90 ? 2.555 25.258 -4.221 1.00 88.69 90 ASN A CA 1
ATOM 671 C C . ASN A 1 90 ? 3.440 24.433 -3.264 1.00 88.69 90 ASN A C 1
ATOM 673 O O . ASN A 1 90 ? 3.447 24.682 -2.064 1.00 88.69 90 ASN A O 1
ATOM 677 N N . GLY A 1 91 ? 4.154 23.420 -3.770 1.00 88.12 91 GLY A N 1
ATOM 678 C CA . GLY A 1 91 ? 5.026 22.551 -2.976 1.00 88.12 91 GLY A CA 1
ATOM 679 C C . GLY A 1 91 ? 4.331 21.375 -2.283 1.00 88.12 91 GLY A C 1
ATOM 680 O O . GLY A 1 91 ? 5.026 20.539 -1.713 1.00 88.12 91 GLY A O 1
ATOM 681 N N . GLU A 1 92 ? 3.001 21.276 -2.363 1.00 88.62 92 GLU A N 1
ATOM 682 C CA . GLU A 1 92 ? 2.238 20.129 -1.855 1.00 88.62 92 GLU A CA 1
ATOM 683 C C . GLU A 1 92 ? 2.620 18.838 -2.593 1.00 88.62 92 GLU A C 1
ATOM 685 O O . GLU A 1 92 ? 2.766 18.833 -3.815 1.00 88.62 92 GLU A O 1
ATOM 690 N N . MET A 1 93 ? 2.762 17.737 -1.856 1.00 87.44 93 MET A N 1
ATOM 691 C CA . MET A 1 93 ? 3.017 16.418 -2.429 1.00 87.44 93 MET A CA 1
ATOM 692 C C . MET A 1 93 ? 1.702 15.676 -2.645 1.00 87.44 93 MET A C 1
ATOM 694 O O . MET A 1 93 ? 0.986 15.373 -1.693 1.00 87.44 93 MET A O 1
ATOM 698 N N . VAL A 1 94 ? 1.414 15.339 -3.899 1.00 89.25 94 VAL A N 1
ATOM 699 C CA . VAL A 1 94 ? 0.297 14.474 -4.276 1.00 89.25 94 VAL A CA 1
ATOM 700 C C . VAL A 1 94 ? 0.843 13.080 -4.539 1.00 89.25 94 VAL A C 1
ATOM 702 O O . VAL A 1 94 ? 1.736 12.906 -5.366 1.00 89.25 94 VAL A O 1
ATOM 705 N N . VAL A 1 95 ? 0.288 12.083 -3.859 1.00 89.19 95 VAL A N 1
ATOM 706 C CA . VAL A 1 95 ? 0.644 10.676 -4.061 1.00 89.19 95 VAL A CA 1
ATOM 707 C C . VAL A 1 95 ? -0.491 9.953 -4.776 1.00 89.19 95 VAL A C 1
ATOM 709 O O . VAL A 1 95 ? -1.664 10.188 -4.485 1.00 89.19 95 VAL A O 1
ATOM 712 N N . PHE A 1 96 ? -0.155 9.066 -5.707 1.00 91.19 96 PHE A N 1
ATOM 713 C CA . PHE A 1 96 ? -1.123 8.224 -6.397 1.00 91.19 96 PHE A CA 1
ATOM 714 C C . PHE A 1 96 ? -0.780 6.746 -6.217 1.00 91.19 96 PHE A C 1
ATOM 716 O O . PHE A 1 96 ? 0.275 6.306 -6.685 1.00 91.19 96 PHE A O 1
ATOM 723 N N . PRO A 1 97 ? -1.664 5.962 -5.581 1.00 92.25 97 PRO A N 1
ATOM 724 C CA . PRO A 1 97 ? -1.496 4.523 -5.497 1.00 92.25 97 PRO A CA 1
ATOM 725 C C . PRO A 1 97 ? -1.995 3.773 -6.72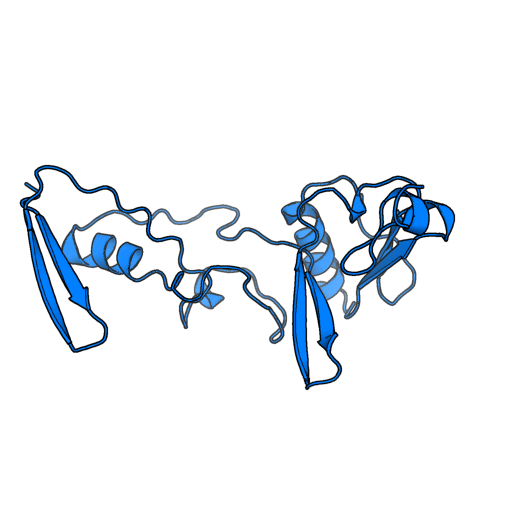2 1.00 92.25 97 PRO A C 1
ATOM 727 O O . PRO A 1 97 ? -3.186 3.769 -7.034 1.00 92.25 97 PRO A O 1
ATOM 730 N N . HIS A 1 98 ? -1.110 2.983 -7.315 1.00 93.44 98 HIS A N 1
ATOM 731 C CA . HIS A 1 98 ? -1.431 2.071 -8.412 1.00 93.44 98 HIS A CA 1
ATOM 732 C C . HIS A 1 98 ? -2.056 0.757 -7.892 1.00 93.44 98 HIS A C 1
ATOM 734 O O . HIS A 1 98 ? -1.546 -0.349 -8.113 1.00 93.44 98 HIS A O 1
ATOM 740 N N . ILE A 1 99 ? -3.156 0.887 -7.134 1.00 88.69 99 ILE A N 1
ATOM 741 C CA . ILE A 1 99 ? -3.923 -0.229 -6.550 1.00 88.69 99 ILE A CA 1
ATOM 742 C C . ILE A 1 99 ? -4.977 -0.748 -7.532 1.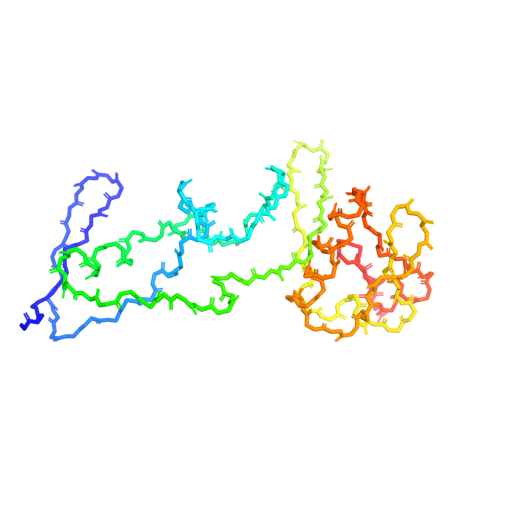00 88.69 99 ILE A C 1
ATOM 744 O O . ILE A 1 99 ? -5.1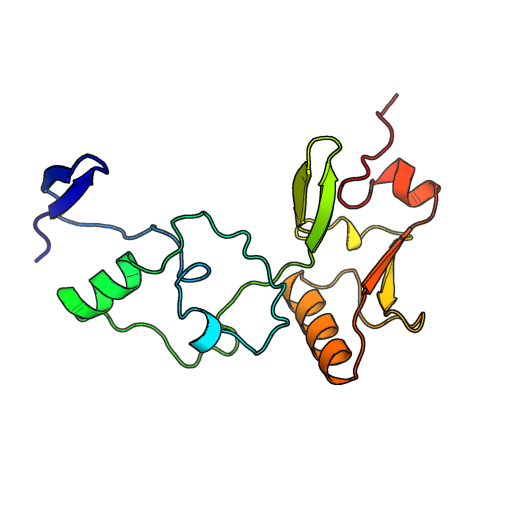12 -1.961 -7.700 1.00 88.69 99 ILE A O 1
ATOM 748 N N . VAL A 1 100 ? -5.729 0.157 -8.169 1.00 76.94 100 VAL A N 1
ATOM 749 C CA . VAL A 1 100 ? -6.921 -0.179 -8.962 1.00 76.94 100 VAL A CA 1
ATOM 750 C C . VAL A 1 100 ? -6.597 -0.160 -10.450 1.00 76.94 100 VAL A C 1
ATOM 752 O O . VAL A 1 100 ? -6.760 0.861 -11.097 1.00 76.94 100 VAL A O 1
ATOM 755 N N . THR A 1 101 ? -6.180 -1.316 -10.978 1.00 74.81 101 THR A N 1
ATOM 756 C CA . THR A 1 101 ? -6.041 -1.734 -12.399 1.00 74.81 101 THR A CA 1
ATOM 757 C C . THR A 1 101 ? -5.522 -0.735 -13.444 1.00 74.81 101 THR A C 1
ATOM 759 O O . THR A 1 101 ? -5.524 -1.079 -14.619 1.00 74.81 101 THR A O 1
ATOM 762 N N . ASP A 1 102 ? -5.054 0.452 -13.079 1.00 87.94 102 ASP A N 1
ATOM 763 C CA . ASP A 1 102 ? -4.608 1.482 -14.012 1.00 87.94 102 ASP A CA 1
ATOM 764 C C . ASP A 1 102 ? -3.365 1.013 -14.767 1.00 87.94 102 ASP A C 1
ATOM 766 O O . ASP A 1 102 ? -3.366 1.015 -15.988 1.00 87.94 102 ASP A O 1
ATOM 770 N N . ARG A 1 103 ? -2.384 0.437 -14.067 1.00 92.75 103 ARG A N 1
ATOM 771 C CA . ARG A 1 103 ? -1.229 -0.240 -14.682 1.00 92.75 103 ARG A CA 1
ATOM 772 C C . ARG A 1 103 ? -1.577 -1.509 -15.468 1.00 92.75 103 ARG A C 1
ATOM 774 O O . ARG A 1 103 ? -0.786 -1.939 -16.292 1.00 92.75 103 ARG A O 1
ATOM 781 N N . ALA A 1 104 ? -2.727 -2.125 -15.192 1.00 93.44 104 ALA A N 1
ATOM 782 C CA . ALA A 1 104 ? -3.138 -3.390 -15.805 1.00 93.44 104 ALA A CA 1
ATOM 783 C C . ALA A 1 104 ? -3.923 -3.182 -17.112 1.00 93.44 104 ALA A C 1
ATOM 785 O O . ALA A 1 104 ? -4.466 -4.139 -17.667 1.00 93.44 104 ALA A O 1
ATOM 786 N N . LYS A 1 105 ? -4.049 -1.935 -17.583 1.00 94.56 105 LYS A N 1
ATOM 787 C CA . LYS A 1 105 ? -4.754 -1.629 -18.826 1.00 94.56 105 LYS A CA 1
ATOM 788 C C . LYS A 1 105 ? -3.900 -1.976 -20.051 1.00 94.56 105 LYS A C 1
ATOM 790 O O . LYS A 1 105 ? -2.673 -1.956 -19.973 1.00 94.56 105 LYS A O 1
ATOM 795 N N . PRO A 1 106 ? -4.539 -2.275 -21.197 1.00 94.75 106 PRO A N 1
ATOM 796 C CA . PRO A 1 106 ? -3.826 -2.512 -22.446 1.00 94.75 106 PRO A CA 1
ATOM 797 C C . PRO A 1 106 ? -2.869 -1.370 -22.807 1.00 94.75 106 PRO A C 1
ATOM 799 O O . PRO A 1 106 ? -3.176 -0.201 -22.568 1.00 94.75 106 PRO A O 1
ATOM 802 N N . SER A 1 107 ? -1.747 -1.722 -23.439 1.00 94.81 107 SER A N 1
ATOM 803 C CA . SER A 1 107 ? -0.710 -0.783 -23.897 1.00 94.81 107 SER A CA 1
ATOM 804 C C . SER A 1 107 ? -0.017 0.016 -22.783 1.00 94.81 107 SER A C 1
ATOM 806 O O . SER A 1 107 ? 0.515 1.097 -23.040 1.00 94.81 107 SER A O 1
ATOM 808 N N . ILE A 1 108 ? 0.005 -0.526 -21.562 1.00 96.31 108 ILE A N 1
ATOM 809 C CA . ILE A 1 108 ? 0.796 -0.014 -20.441 1.00 96.31 108 ILE A CA 1
ATOM 810 C C . ILE A 1 108 ? 1.816 -1.077 -20.045 1.00 96.31 108 ILE A C 1
ATOM 812 O O . ILE A 1 108 ? 1.452 -2.230 -19.820 1.00 96.31 108 ILE A O 1
ATOM 816 N N . ILE A 1 109 ? 3.089 -0.689 -19.982 1.00 97.44 109 ILE A N 1
ATOM 817 C CA . ILE A 1 109 ? 4.183 -1.576 -19.574 1.00 97.44 109 ILE A CA 1
ATOM 818 C C . ILE A 1 109 ? 4.985 -0.970 -18.430 1.00 97.44 109 ILE A C 1
ATOM 820 O O . ILE A 1 109 ? 5.117 0.249 -18.329 1.00 97.44 109 ILE A O 1
ATOM 824 N N . ALA A 1 110 ? 5.545 -1.827 -17.585 1.00 98.06 110 ALA A N 1
ATOM 825 C CA . ALA A 1 110 ? 6.441 -1.426 -16.512 1.00 98.06 110 ALA A CA 1
ATOM 826 C C . ALA A 1 110 ? 7.892 -1.742 -16.883 1.00 98.06 110 ALA A C 1
ATOM 828 O O . ALA A 1 110 ? 8.207 -2.883 -17.231 1.00 98.06 110 ALA A O 1
ATOM 829 N N . ILE A 1 111 ? 8.773 -0.748 -16.771 1.00 98.50 111 ILE A N 1
ATOM 830 C CA . ILE A 1 111 ? 10.216 -0.907 -16.985 1.00 98.50 111 ILE A CA 1
ATOM 831 C C . ILE A 1 111 ? 11.016 -0.409 -15.779 1.00 98.50 111 ILE A C 1
ATOM 833 O O . ILE A 1 111 ? 10.555 0.462 -15.036 1.00 98.50 111 ILE A O 1
ATOM 837 N N . ASN A 1 112 ? 12.212 -0.958 -15.589 1.00 97.94 112 ASN A N 1
ATOM 838 C CA . ASN A 1 112 ? 13.217 -0.421 -14.673 1.00 97.94 112 ASN A CA 1
ATOM 839 C C . ASN A 1 112 ? 14.037 0.712 -15.340 1.00 97.94 112 ASN A C 1
ATOM 841 O O . ASN A 1 112 ? 13.834 1.048 -16.510 1.00 97.94 112 ASN A O 1
ATOM 845 N N . ASP A 1 113 ? 14.981 1.304 -14.607 1.00 97.31 113 ASP A N 1
ATOM 846 C CA . ASP A 1 113 ? 15.903 2.339 -15.107 1.00 97.31 113 ASP A CA 1
ATOM 847 C C . ASP A 1 113 ? 16.955 1.854 -16.114 1.00 97.31 113 ASP A C 1
ATOM 849 O O . ASP A 1 113 ? 17.680 2.669 -16.684 1.00 97.31 113 ASP A O 1
ATOM 853 N N . ARG A 1 114 ? 16.985 0.552 -16.402 1.00 97.50 114 ARG A N 1
ATOM 854 C CA . ARG A 1 114 ? 17.792 -0.064 -17.465 1.00 97.50 114 ARG A CA 1
ATOM 855 C C . ARG A 1 114 ? 16.996 -0.282 -18.752 1.00 97.50 114 ARG A C 1
ATOM 857 O O . ARG A 1 114 ? 17.551 -0.752 -19.739 1.00 97.50 114 ARG A O 1
ATOM 864 N N . GLY A 1 115 ? 15.705 0.062 -18.759 1.00 97.75 115 GLY A N 1
ATOM 865 C CA . GLY A 1 115 ? 14.817 -0.143 -19.903 1.00 97.75 115 GLY A CA 1
ATOM 866 C C . GLY A 1 115 ? 14.265 -1.566 -20.023 1.00 97.75 115 GLY A C 1
ATOM 867 O O . GLY A 1 115 ? 13.702 -1.917 -21.057 1.00 97.75 115 GLY A O 1
ATOM 868 N N . GLU A 1 116 ? 14.402 -2.390 -18.984 1.00 98.38 116 GLU A N 1
ATOM 869 C CA . GLU A 1 116 ? 13.990 -3.793 -18.994 1.00 98.38 116 GLU A CA 1
ATOM 870 C C . GLU A 1 116 ? 12.613 -3.963 -18.342 1.00 98.38 116 GLU A C 1
ATOM 872 O O . GLU A 1 116 ? 12.306 -3.350 -17.315 1.00 98.38 116 GLU A O 1
ATOM 877 N N . ARG A 1 117 ? 11.777 -4.841 -18.910 1.00 98.25 117 ARG A N 1
ATOM 878 C CA . ARG A 1 117 ? 10.526 -5.261 -18.264 1.00 98.25 117 ARG A CA 1
ATOM 879 C C . ARG A 1 117 ? 10.836 -6.221 -17.122 1.00 98.25 117 ARG A C 1
ATOM 881 O O . ARG A 1 117 ? 11.583 -7.175 -17.311 1.00 98.25 117 ARG A O 1
ATOM 888 N N . PHE A 1 118 ? 10.206 -6.012 -15.970 1.00 98.00 118 PHE A N 1
ATOM 889 C CA . PHE A 1 118 ? 10.520 -6.767 -14.749 1.00 98.00 118 PHE A CA 1
ATOM 890 C C . PHE A 1 118 ? 9.307 -7.452 -14.100 1.00 98.00 118 PHE A C 1
ATOM 892 O O . PHE A 1 118 ? 9.451 -8.184 -13.121 1.00 98.00 118 PHE A O 1
ATOM 899 N N . VAL A 1 119 ? 8.092 -7.217 -14.604 1.00 97.50 119 VAL A N 1
ATOM 900 C CA . VAL A 1 119 ? 6.864 -7.678 -13.948 1.00 97.50 119 VAL A CA 1
ATOM 901 C C . VAL A 1 119 ? 5.723 -7.876 -14.943 1.00 97.50 119 VAL A C 1
ATOM 903 O O . VAL A 1 119 ? 5.680 -7.241 -15.990 1.00 97.50 119 VAL A O 1
ATOM 906 N N . ASN A 1 120 ? 4.773 -8.747 -14.592 1.00 96.50 120 ASN A N 1
ATOM 907 C CA . ASN A 1 120 ? 3.456 -8.786 -15.224 1.00 96.50 120 ASN A CA 1
ATOM 908 C C . ASN A 1 120 ? 2.578 -7.667 -14.637 1.00 96.50 120 ASN A C 1
ATOM 910 O O . ASN A 1 120 ? 2.181 -7.720 -13.469 1.00 96.50 120 ASN A O 1
ATOM 914 N N . GLU A 1 121 ? 2.247 -6.673 -15.454 1.00 96.25 121 GLU A N 1
ATOM 915 C CA . GLU A 1 121 ? 1.510 -5.471 -15.071 1.00 96.25 121 GLU A CA 1
ATOM 916 C C . GLU A 1 121 ? 0.045 -5.740 -14.698 1.00 96.25 121 GLU A C 1
ATOM 918 O O . GLU A 1 121 ? -0.608 -4.843 -14.170 1.00 96.25 121 GLU A O 1
ATOM 923 N N . ALA A 1 122 ? -0.466 -6.960 -14.896 1.00 93.38 122 ALA A N 1
ATOM 924 C CA . ALA A 1 122 ? -1.793 -7.396 -14.459 1.00 93.38 122 ALA A CA 1
ATOM 925 C C . ALA A 1 122 ? -1.802 -8.102 -13.088 1.00 93.38 122 ALA A C 1
ATOM 927 O O . ALA A 1 122 ? -2.873 -8.382 -12.550 1.00 93.38 122 ALA A O 1
ATOM 928 N N . ASN A 1 123 ? -0.637 -8.365 -12.480 1.00 94.31 123 ASN A N 1
ATOM 929 C CA . ASN A 1 123 ? -0.558 -8.985 -11.151 1.00 94.31 123 ASN A CA 1
ATOM 930 C C . ASN A 1 123 ? -1.176 -8.107 -10.052 1.00 94.31 123 ASN A C 1
ATOM 932 O O . ASN A 1 123 ? -1.514 -6.949 -10.277 1.00 94.31 123 ASN A O 1
ATOM 936 N N . SER A 1 124 ? -1.313 -8.621 -8.827 1.00 93.50 124 SER A N 1
ATOM 937 C CA . SER A 1 124 ? -1.748 -7.792 -7.695 1.00 93.50 124 SER A CA 1
ATOM 938 C C . SER A 1 124 ? -0.733 -6.685 -7.381 1.00 93.50 124 SER A C 1
ATOM 940 O O . SER A 1 124 ? 0.463 -6.828 -7.639 1.00 93.50 124 SER A O 1
ATOM 942 N N . TYR A 1 125 ? -1.203 -5.583 -6.786 1.00 93.38 125 TYR A N 1
ATOM 943 C CA . TYR A 1 125 ? -0.348 -4.458 -6.377 1.00 93.38 125 TYR A CA 1
ATOM 944 C C . TYR A 1 125 ? 0.806 -4.921 -5.477 1.00 93.38 125 TYR A C 1
ATOM 946 O O . TYR A 1 125 ? 1.941 -4.482 -5.633 1.00 93.38 125 TYR A O 1
ATOM 954 N N . HIS A 1 126 ? 0.527 -5.898 -4.615 1.00 93.25 126 HIS A N 1
ATOM 955 C CA . HIS A 1 126 ? 1.496 -6.445 -3.682 1.00 93.25 126 HIS A CA 1
ATOM 956 C C . HIS A 1 126 ? 2.595 -7.219 -4.418 1.00 93.25 126 HIS A C 1
ATOM 958 O O . HIS A 1 126 ? 3.775 -6.983 -4.180 1.00 93.25 126 HIS A O 1
ATOM 964 N N . ARG A 1 127 ? 2.229 -8.087 -5.374 1.00 93.69 127 ARG A N 1
ATOM 965 C CA . ARG A 1 127 ? 3.212 -8.802 -6.206 1.00 93.69 127 ARG A CA 1
ATOM 966 C C . ARG A 1 127 ? 4.025 -7.856 -7.085 1.00 93.69 127 ARG A C 1
ATOM 968 O O . ARG A 1 127 ? 5.200 -8.117 -7.315 1.00 93.69 127 ARG A O 1
ATOM 975 N N . PHE A 1 128 ? 3.420 -6.763 -7.545 1.00 95.69 128 PHE A N 1
ATOM 976 C CA . PHE A 1 128 ? 4.129 -5.753 -8.322 1.00 95.69 128 PHE A CA 1
ATOM 977 C C . PHE A 1 128 ? 5.262 -5.118 -7.509 1.00 95.69 128 PHE A C 1
ATOM 979 O O . PHE A 1 128 ? 6.399 -5.072 -7.970 1.00 95.69 128 PHE A O 1
ATOM 986 N N . VAL A 1 129 ? 4.986 -4.695 -6.272 1.00 94.25 129 VAL A N 1
ATOM 987 C CA . VAL A 1 129 ? 6.027 -4.116 -5.409 1.00 94.25 129 VAL A CA 1
ATOM 988 C C . VAL A 1 129 ? 7.063 -5.155 -4.988 1.00 94.25 129 VAL A C 1
ATOM 990 O O . VAL A 1 129 ? 8.238 -4.821 -4.909 1.00 94.25 129 VAL A O 1
ATOM 993 N N . GLN A 1 130 ? 6.686 -6.419 -4.786 1.00 93.44 130 GLN A N 1
ATOM 994 C CA . GLN A 1 130 ? 7.677 -7.474 -4.540 1.00 93.44 130 GLN A CA 1
ATOM 995 C C . GLN A 1 130 ? 8.674 -7.618 -5.699 1.00 93.44 130 GLN A C 1
ATOM 997 O O . GLN A 1 130 ? 9.867 -7.776 -5.452 1.00 93.44 130 GLN A O 1
ATOM 1002 N N . ALA A 1 131 ? 8.213 -7.499 -6.949 1.00 95.62 131 ALA A N 1
ATOM 1003 C CA . ALA A 1 131 ? 9.102 -7.468 -8.108 1.00 95.62 131 ALA A CA 1
ATOM 1004 C C . ALA A 1 131 ? 10.003 -6.217 -8.103 1.00 95.62 131 ALA A C 1
ATOM 1006 O O . ALA A 1 131 ? 11.197 -6.331 -8.361 1.00 95.62 131 ALA A O 1
ATOM 1007 N N . MET A 1 132 ? 9.476 -5.045 -7.721 1.00 94.88 132 MET A N 1
ATOM 1008 C CA . MET A 1 132 ? 10.294 -3.833 -7.549 1.00 94.88 132 MET A CA 1
ATOM 1009 C C . MET A 1 132 ? 11.371 -4.015 -6.469 1.00 94.88 132 MET A C 1
ATOM 1011 O O . MET A 1 132 ? 12.522 -3.658 -6.687 1.00 94.88 132 MET A O 1
ATOM 1015 N N . MET A 1 133 ? 11.027 -4.595 -5.316 1.00 93.19 133 MET A N 1
ATOM 1016 C CA . MET A 1 133 ? 11.979 -4.856 -4.229 1.00 93.19 133 MET A CA 1
ATOM 1017 C C . MET A 1 133 ? 13.083 -5.833 -4.658 1.00 93.19 133 MET A C 1
ATOM 1019 O O . MET A 1 133 ? 14.241 -5.644 -4.294 1.00 93.19 133 MET A O 1
ATOM 1023 N N . ALA A 1 134 ? 12.751 -6.847 -5.463 1.00 93.94 134 ALA A N 1
ATOM 1024 C CA . ALA A 1 134 ? 13.741 -7.764 -6.027 1.00 93.94 134 ALA A CA 1
ATOM 1025 C C . ALA A 1 134 ? 14.701 -7.052 -6.999 1.00 93.94 134 ALA A C 1
ATOM 1027 O O . ALA A 1 134 ? 15.910 -7.255 -6.932 1.00 93.94 134 ALA A O 1
ATOM 1028 N N . GLU A 1 135 ? 14.192 -6.165 -7.856 1.00 95.81 135 GLU A N 1
ATOM 1029 C CA . GLU A 1 135 ? 15.024 -5.347 -8.749 1.00 95.81 135 GLU A CA 1
ATOM 1030 C C . GLU A 1 135 ? 15.900 -4.349 -7.973 1.00 95.81 135 GLU A C 1
ATOM 1032 O O . GLU A 1 135 ? 17.067 -4.145 -8.310 1.00 95.81 135 GLU A O 1
ATOM 1037 N N . GLN A 1 136 ? 15.391 -3.784 -6.875 1.00 93.50 136 GLN A N 1
ATOM 1038 C CA . GLN A 1 136 ? 16.165 -2.907 -5.989 1.00 93.50 136 GLN A CA 1
ATOM 1039 C C . GLN A 1 136 ? 17.372 -3.620 -5.372 1.00 93.50 136 GLN A C 1
ATOM 1041 O O . GLN A 1 136 ? 18.451 -3.037 -5.297 1.00 93.50 136 GLN A O 1
ATOM 1046 N N . GLN A 1 137 ? 17.240 -4.900 -5.005 1.00 92.31 137 GLN A N 1
ATOM 1047 C CA . GLN A 1 137 ? 18.378 -5.712 -4.545 1.00 92.31 137 GLN A CA 1
ATOM 1048 C C . GLN A 1 137 ? 19.451 -5.896 -5.629 1.00 92.31 137 GLN A C 1
ATOM 1050 O O . GLN A 1 137 ? 20.606 -6.172 -5.316 1.00 92.31 137 GLN A O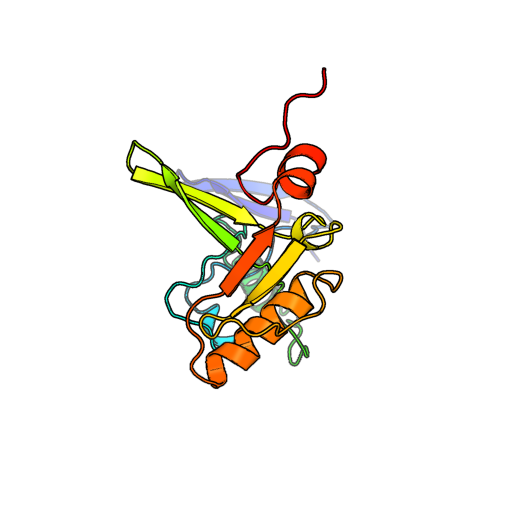 1
ATOM 1055 N N . ARG A 1 138 ? 19.093 -5.708 -6.904 1.00 94.19 138 ARG A N 1
ATOM 1056 C CA . ARG A 1 138 ? 20.001 -5.760 -8.059 1.00 94.19 138 ARG A CA 1
ATOM 1057 C C . ARG A 1 138 ? 20.540 -4.381 -8.452 1.00 94.19 138 ARG A C 1
ATOM 1059 O O . ARG A 1 138 ? 21.179 -4.266 -9.498 1.00 94.19 138 ARG A O 1
ATOM 1066 N N . GLY A 1 139 ? 20.284 -3.346 -7.649 1.00 94.06 139 GLY A N 1
ATOM 1067 C CA . GLY A 1 139 ? 20.762 -1.980 -7.867 1.00 94.06 139 GLY A CA 1
ATOM 1068 C C . GLY A 1 139 ? 19.916 -1.144 -8.830 1.00 94.06 139 GLY A C 1
ATOM 1069 O O . GLY A 1 139 ? 20.429 -0.174 -9.374 1.00 94.06 139 GLY A O 1
ATOM 1070 N N . VAL A 1 140 ? 18.659 -1.522 -9.089 1.00 95.31 140 VAL A N 1
ATOM 1071 C CA . VAL A 1 140 ? 17.691 -0.651 -9.781 1.00 95.31 140 VAL A CA 1
ATOM 1072 C C . VAL A 1 140 ? 17.147 0.379 -8.794 1.00 95.31 140 VAL A C 1
ATOM 1074 O O . VAL A 1 140 ? 16.708 0.032 -7.695 1.00 95.31 140 VAL A O 1
ATOM 1077 N N . GLU A 1 141 ? 17.117 1.647 -9.186 1.00 92.38 141 GLU A N 1
ATOM 1078 C CA . GLU A 1 141 ? 16.638 2.734 -8.335 1.00 92.38 141 GLU A CA 1
ATOM 1079 C C . GLU A 1 141 ? 15.287 3.292 -8.765 1.00 92.38 141 GLU A C 1
ATOM 1081 O O . GLU A 1 141 ? 14.537 3.776 -7.912 1.00 92.38 141 GLU A O 1
ATOM 1086 N N . ARG A 1 142 ? 14.966 3.243 -10.064 1.00 93.50 142 ARG A N 1
ATOM 1087 C CA . ARG A 1 142 ? 13.747 3.856 -10.611 1.00 93.50 142 ARG A CA 1
ATOM 1088 C C . ARG A 1 142 ? 12.940 2.876 -11.446 1.00 93.50 142 ARG A C 1
ATOM 1090 O O . ARG A 1 142 ? 13.471 1.982 -12.099 1.00 93.50 142 ARG A O 1
ATOM 1097 N N . PHE A 1 143 ? 11.632 3.099 -11.439 1.00 95.56 143 PHE A N 1
ATOM 1098 C CA . PHE A 1 143 ? 10.650 2.312 -12.169 1.00 95.56 143 PHE A CA 1
ATOM 1099 C C . PHE A 1 143 ? 9.715 3.252 -12.916 1.00 95.56 143 PHE A C 1
ATOM 1101 O O . PHE A 1 143 ? 9.349 4.308 -12.399 1.00 95.56 143 PHE A O 1
ATOM 1108 N N . PHE A 1 144 ? 9.312 2.854 -14.115 1.00 96.62 144 PHE A N 1
ATOM 1109 C CA . PHE A 1 144 ? 8.482 3.666 -14.992 1.00 96.62 144 PHE A CA 1
ATOM 1110 C C . PHE A 1 144 ? 7.301 2.848 -15.494 1.00 96.62 144 PHE A C 1
ATOM 1112 O O . PHE A 1 144 ? 7.460 1.699 -15.904 1.00 96.62 144 PHE A O 1
ATOM 1119 N N . LEU A 1 145 ? 6.122 3.466 -15.496 1.00 96.69 145 LEU A N 1
ATOM 1120 C CA . LEU A 1 145 ? 4.980 2.993 -16.267 1.00 96.69 145 LEU A CA 1
ATOM 1121 C C . LEU A 1 145 ? 4.969 3.759 -17.589 1.00 96.69 145 LEU A C 1
ATOM 1123 O O . LEU A 1 145 ? 4.887 4.987 -17.599 1.00 96.69 145 LEU A O 1
ATOM 1127 N N . ILE A 1 146 ? 5.081 3.033 -18.696 1.00 96.62 146 ILE A N 1
ATOM 1128 C CA . ILE A 1 146 ? 5.108 3.579 -20.050 1.00 96.62 146 ILE A CA 1
ATOM 1129 C C . ILE A 1 146 ? 3.772 3.283 -20.710 1.00 96.62 146 ILE A C 1
ATOM 1131 O O . ILE A 1 146 ? 3.305 2.147 -20.694 1.00 96.62 146 ILE A O 1
ATOM 1135 N N . ALA A 1 147 ? 3.177 4.308 -21.307 1.00 96.00 147 ALA A N 1
ATOM 1136 C CA . ALA A 1 147 ? 1.919 4.214 -22.024 1.00 96.00 147 ALA A CA 1
ATOM 1137 C C . ALA A 1 147 ? 1.988 5.049 -23.301 1.00 96.00 147 ALA A C 1
ATOM 1139 O O . ALA A 1 147 ? 2.602 6.119 -23.328 1.00 96.00 147 ALA A O 1
ATOM 1140 N N . ASP A 1 148 ? 1.333 4.573 -24.355 1.00 95.25 148 ASP A N 1
ATOM 1141 C CA . ASP A 1 148 ? 1.155 5.366 -25.564 1.00 95.25 148 ASP A CA 1
ATOM 1142 C C . ASP A 1 148 ? -0.002 6.376 -25.417 1.00 95.25 148 ASP A C 1
ATOM 1144 O O . ASP A 1 148 ? -0.790 6.375 -24.464 1.00 95.25 148 ASP A O 1
ATOM 1148 N N . ARG A 1 149 ? -0.135 7.256 -26.413 1.00 93.88 149 ARG A N 1
ATOM 1149 C CA . ARG A 1 149 ? -1.200 8.267 -26.453 1.00 93.88 149 ARG A CA 1
ATOM 1150 C C . ARG A 1 149 ? -2.606 7.654 -26.457 1.00 93.88 149 ARG A C 1
ATOM 1152 O O . ARG A 1 149 ? -3.538 8.283 -25.959 1.00 93.88 149 ARG A O 1
ATOM 1159 N N . ARG A 1 150 ? -2.796 6.471 -27.048 1.00 93.75 150 ARG A N 1
ATOM 1160 C CA . ARG A 1 150 ? -4.106 5.809 -27.123 1.00 93.75 150 ARG A CA 1
ATOM 1161 C C . ARG A 1 150 ? -4.515 5.284 -25.747 1.00 93.75 150 ARG A C 1
ATOM 1163 O O . ARG A 1 150 ? -5.648 5.532 -25.336 1.00 93.75 150 ARG A O 1
ATOM 1170 N N . ALA A 1 151 ? -3.601 4.629 -25.038 1.00 94.06 151 ALA A N 1
ATOM 1171 C CA . ALA A 1 151 ? -3.788 4.138 -23.679 1.00 94.06 151 ALA A CA 1
ATOM 1172 C C . ALA A 1 151 ? -4.093 5.286 -22.713 1.00 94.06 151 ALA A C 1
ATOM 1174 O O . ALA A 1 151 ? -5.118 5.255 -22.033 1.00 94.06 151 ALA A O 1
ATOM 1175 N N . LEU A 1 152 ? -3.277 6.347 -22.735 1.00 93.31 152 LEU A N 1
ATOM 1176 C CA . LEU A 1 152 ? -3.483 7.521 -21.882 1.00 93.31 152 LEU A CA 1
ATOM 1177 C C . LEU A 1 152 ? -4.843 8.181 -22.123 1.00 93.31 152 LEU A C 1
ATOM 1179 O O . LEU A 1 152 ? -5.544 8.503 -21.169 1.00 93.31 152 LEU A O 1
ATOM 1183 N N . ASN A 1 153 ? -5.260 8.336 -23.383 1.00 92.69 153 ASN A N 1
ATOM 1184 C CA . ASN A 1 153 ? -6.567 8.916 -23.689 1.00 92.69 153 ASN A CA 1
ATOM 1185 C C . ASN A 1 153 ? -7.733 8.036 -23.225 1.00 92.69 153 ASN A C 1
ATOM 1187 O O . ASN A 1 153 ? -8.759 8.580 -22.831 1.00 92.69 153 ASN A O 1
ATOM 1191 N N . SER A 1 154 ? -7.582 6.711 -23.300 1.00 92.62 154 SER A N 1
ATOM 1192 C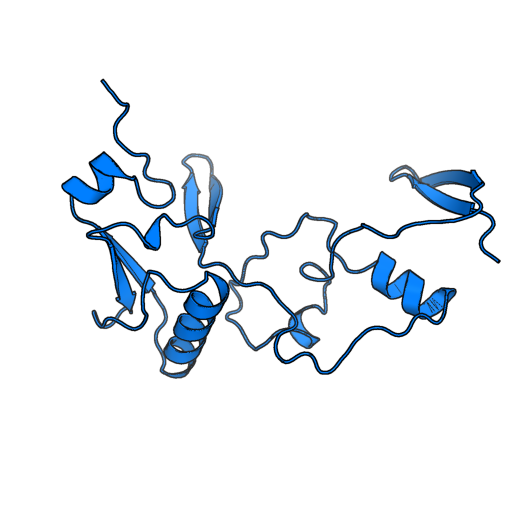 CA . SER A 1 154 ? -8.659 5.756 -23.005 1.00 92.62 154 SER A CA 1
ATOM 1193 C C . SER A 1 154 ? -8.813 5.490 -21.509 1.00 92.62 154 SER A C 1
ATOM 1195 O O . SER A 1 154 ? -9.926 5.289 -21.033 1.00 92.62 154 SER A O 1
ATOM 1197 N N . TYR A 1 155 ? -7.700 5.453 -20.774 1.00 92.38 155 TYR A N 1
ATOM 1198 C CA . TYR A 1 155 ? -7.673 4.948 -19.401 1.00 92.38 155 TYR A CA 1
ATOM 1199 C C . TYR A 1 155 ? -7.073 5.920 -18.386 1.00 92.38 155 TYR A C 1
ATOM 1201 O O . TYR A 1 155 ? -7.325 5.776 -17.191 1.00 92.38 155 TYR A O 1
ATOM 1209 N N . GLY A 1 156 ? -6.293 6.903 -18.840 1.00 92.75 156 GLY A N 1
ATOM 1210 C CA . GLY A 1 156 ? -5.379 7.628 -17.966 1.00 92.75 156 GLY A CA 1
ATOM 1211 C C . GLY A 1 156 ? -4.252 6.730 -17.444 1.00 92.75 156 GLY A C 1
ATOM 1212 O O . GLY A 1 156 ? -4.149 5.555 -17.798 1.00 92.75 156 GLY A O 1
ATOM 1213 N N . LEU A 1 157 ? -3.386 7.303 -16.613 1.00 93.62 157 LEU A N 1
ATOM 1214 C CA . LEU A 1 157 ? -2.331 6.589 -15.896 1.00 93.62 157 LEU A CA 1
ATOM 1215 C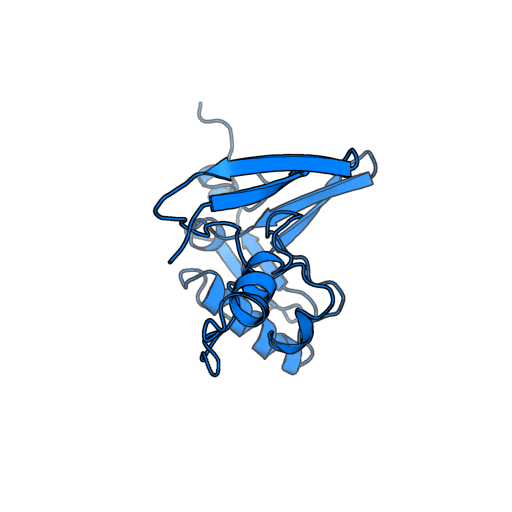 C . LEU A 1 157 ? -1.884 7.420 -14.694 1.00 93.62 157 LEU A C 1
ATOM 1217 O O . LEU A 1 157 ? -1.381 8.536 -14.850 1.00 93.62 157 LEU A O 1
ATOM 1221 N N . GLY A 1 158 ? -2.056 6.888 -13.486 1.00 91.12 158 GLY A N 1
ATOM 1222 C CA . GLY A 1 158 ? -1.753 7.635 -12.274 1.00 91.12 158 GLY A CA 1
ATOM 1223 C C . GLY A 1 158 ? -2.546 8.942 -12.168 1.00 91.12 158 GLY A C 1
ATOM 1224 O O . GLY A 1 158 ? -3.769 8.975 -12.289 1.00 91.12 158 GLY A O 1
ATOM 1225 N N . LEU A 1 159 ? -1.823 10.047 -11.973 1.00 89.31 159 LEU A N 1
ATOM 1226 C CA . LEU A 1 159 ? -2.399 11.396 -11.899 1.00 89.31 159 LEU A CA 1
ATOM 1227 C C . LEU A 1 159 ? -2.807 11.964 -13.267 1.00 89.31 159 LEU A C 1
ATOM 1229 O O . LEU A 1 159 ? -3.510 12.975 -13.325 1.00 89.31 159 LEU A O 1
ATOM 1233 N N . VAL A 1 160 ? -2.397 11.326 -14.369 1.00 89.56 160 VAL A N 1
ATOM 1234 C CA . VAL A 1 160 ? -2.820 11.710 -15.717 1.00 89.56 160 VAL A CA 1
ATOM 1235 C C . VAL A 1 160 ? -4.220 11.159 -15.952 1.00 89.56 160 VAL A C 1
ATOM 1237 O O . VAL A 1 160 ? -4.414 9.954 -16.102 1.00 89.56 160 VAL A O 1
ATOM 1240 N N . ARG A 1 161 ? -5.214 12.048 -15.984 1.00 86.50 161 ARG A N 1
ATOM 1241 C CA . ARG A 1 161 ? -6.599 11.664 -16.276 1.00 86.50 161 ARG A CA 1
ATOM 1242 C C . ARG A 1 161 ? -6.753 11.285 -17.747 1.00 86.50 161 ARG A C 1
ATOM 1244 O O . ARG A 1 161 ? -6.128 11.892 -18.617 1.00 86.50 161 ARG A O 1
ATOM 1251 N N . ALA A 1 162 ? -7.636 10.320 -18.007 1.00 86.38 162 ALA A N 1
ATOM 1252 C CA . ALA A 1 162 ? -8.159 10.090 -19.348 1.00 86.38 162 ALA A CA 1
ATOM 1253 C C . ALA A 1 162 ? -8.753 11.393 -19.905 1.00 86.38 162 ALA A C 1
ATOM 1255 O O . ALA A 1 162 ? -9.145 12.287 -19.142 1.00 86.38 162 ALA A O 1
ATOM 1256 N N . ARG A 1 163 ? -8.840 11.507 -21.234 1.00 81.69 163 ARG A N 1
ATOM 1257 C CA . ARG A 1 163 ? -9.566 12.636 -21.826 1.00 81.69 163 ARG A CA 1
ATOM 1258 C C . ARG A 1 163 ? -11.001 12.638 -21.284 1.00 81.69 163 ARG A C 1
ATOM 1260 O O . ARG A 1 163 ? -11.559 11.550 -21.126 1.00 81.69 163 ARG A O 1
ATOM 1267 N N . PRO A 1 164 ? -11.596 13.814 -20.998 1.00 66.00 164 PRO A N 1
ATOM 1268 C CA . PRO A 1 164 ? -13.027 13.882 -20.744 1.00 66.00 164 PRO A CA 1
ATOM 1269 C C . PRO A 1 164 ? -13.730 13.136 -21.877 1.00 66.00 164 PRO A C 1
ATOM 1271 O O . PRO A 1 164 ? -13.378 13.340 -23.044 1.00 66.00 164 PRO A O 1
ATOM 1274 N N . GLY A 1 165 ? -14.649 12.232 -21.534 1.00 59.59 165 GLY A N 1
ATOM 1275 C CA . GLY A 1 165 ? -15.572 11.712 -22.536 1.00 59.59 165 GLY A CA 1
ATOM 1276 C C . GLY A 1 165 ? -16.216 12.900 -23.250 1.00 59.59 165 GLY A C 1
ATOM 1277 O O . GLY A 1 165 ? -16.480 13.918 -22.606 1.00 59.59 165 GLY A O 1
ATOM 1278 N N . LEU A 1 166 ? -16.373 12.795 -24.570 1.00 40.44 166 LEU A N 1
ATOM 1279 C CA . LEU A 1 166 ? -17.293 13.669 -25.298 1.00 40.44 166 LEU A CA 1
ATOM 1280 C C . LEU A 1 166 ? -18.692 13.570 -24.680 1.00 40.44 166 LEU A C 1
ATOM 1282 O O . LEU A 1 166 ? -19.062 12.438 -24.286 1.00 40.44 166 LEU A O 1
#

Sequence (166 aa):
RVAGIVARYMNGSSIQIRARAIVLGSGGLSRHSNAQQDRPATRPDHISMAAPHADGSMISLAATQLKARVGGCLRENFYWAPMSEMKGRNGEMVVFPHIVTDRAKPSIIAINDRGERFVNEANSYHRFVQAMMAEQQRGVERFFLIADRRALNSYGLGLVRARPGL

pLDDT: mean 90.33, std 7.31, range [40.44, 98.5]